Protein AF-K0RAI7-F1 (afdb_monomer_lite)

Foldseek 3Di:
DDWDWDPVDPPTAADEPPQAQPFDWDDPVPDTDGQWGFHHDDHVRHDGTTDTDGPVD

pLDDT: mean 91.15, std 6.36, range [74.88, 98.19]

Sequence (57 aa):
MVCTFDDEGPPERDACDADSGGPLVYNNGKEDVQVGVVSWGPPDCQVEPGVYARVSE

Secondary structure (DSSP, 8-state):
-EEE---S-SSP----TT-TTPEEEEE-SS-EEEEEEEEE--TTSSSS-EEEEETT-

Structure (mmCIF, N/CA/C/O backbone):
data_AF-K0RAI7-F1
#
_entry.id   AF-K0RAI7-F1
#
loop_
_atom_site.group_PDB
_atom_site.id
_atom_site.type_symbol
_atom_site.label_atom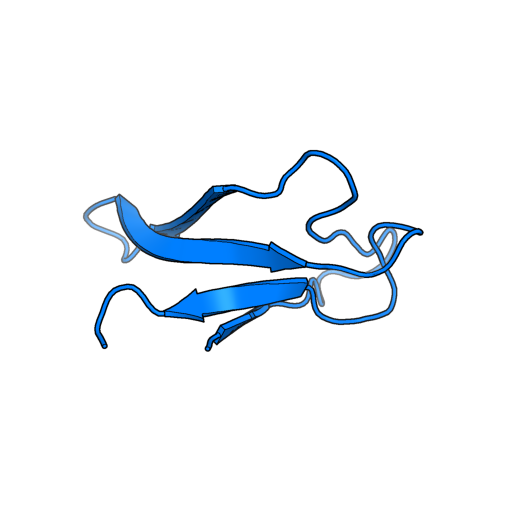_id
_atom_site.label_alt_id
_atom_site.label_comp_id
_atom_site.label_asym_id
_atom_site.label_entity_id
_atom_site.label_seq_id
_atom_site.pdbx_PDB_ins_code
_atom_site.Cartn_x
_atom_site.Cartn_y
_atom_site.Cartn_z
_atom_site.occupancy
_atom_site.B_iso_or_equiv
_atom_site.auth_seq_id
_atom_site.auth_comp_id
_atom_site.auth_asym_id
_atom_site.auth_atom_id
_atom_site.pdbx_PDB_model_num
ATOM 1 N N . MET A 1 1 ? -10.958 -1.386 -3.770 1.00 91.56 1 MET A N 1
ATOM 2 C CA . MET A 1 1 ? -9.476 -1.262 -3.873 1.00 91.56 1 MET A CA 1
ATOM 3 C C . MET A 1 1 ? -9.040 0.140 -3.448 1.00 91.56 1 MET A C 1
ATOM 5 O O . MET A 1 1 ? -9.869 1.043 -3.499 1.00 91.56 1 MET A O 1
ATOM 9 N N . VAL A 1 2 ? -7.792 0.306 -3.005 1.00 95.38 2 VAL A N 1
ATOM 10 C CA . VAL A 1 2 ? -7.148 1.574 -2.607 1.00 95.38 2 VAL A CA 1
ATOM 11 C C . VAL A 1 2 ? -5.875 1.744 -3.436 1.00 95.38 2 VAL A C 1
ATOM 13 O O . VAL A 1 2 ? -5.182 0.755 -3.655 1.00 95.38 2 VAL A O 1
ATOM 16 N N . CYS A 1 3 ? -5.576 2.965 -3.876 1.00 93.25 3 CYS A N 1
ATOM 17 C CA . CYS A 1 3 ? -4.315 3.294 -4.543 1.00 93.25 3 CYS A CA 1
ATOM 18 C C . CYS A 1 3 ? -3.514 4.265 -3.671 1.00 93.25 3 CYS A C 1
ATOM 20 O O . CYS A 1 3 ? -4.109 5.182 -3.096 1.00 93.25 3 CYS A O 1
ATOM 22 N N . THR A 1 4 ? -2.200 4.078 -3.582 1.00 91.56 4 THR A N 1
ATOM 23 C CA . THR A 1 4 ? -1.278 4.998 -2.893 1.00 91.56 4 THR A CA 1
ATOM 24 C C . THR A 1 4 ? -0.197 5.465 -3.849 1.00 91.56 4 THR A C 1
ATOM 26 O O . THR A 1 4 ? 0.103 4.749 -4.788 1.00 91.56 4 THR A O 1
ATOM 29 N N . PHE A 1 5 ? 0.348 6.659 -3.634 1.00 87.00 5 PHE A N 1
ATOM 30 C CA . PHE A 1 5 ? 1.423 7.227 -4.444 1.00 87.00 5 PHE A CA 1
ATOM 31 C C . PHE A 1 5 ? 2.284 8.129 -3.553 1.00 87.00 5 PHE A C 1
ATOM 33 O O . PHE A 1 5 ? 1.726 8.849 -2.722 1.00 87.00 5 PHE A O 1
ATOM 40 N N . ASP A 1 6 ? 3.608 8.072 -3.705 1.00 85.06 6 ASP A N 1
ATOM 41 C CA . ASP A 1 6 ? 4.558 8.944 -2.998 1.00 85.06 6 ASP A CA 1
ATOM 42 C C . ASP A 1 6 ? 4.740 10.254 -3.785 1.00 85.06 6 ASP A C 1
ATOM 44 O O . ASP A 1 6 ? 5.297 10.248 -4.883 1.00 85.06 6 ASP A O 1
ATOM 48 N N . ASP A 1 7 ? 4.251 11.378 -3.250 1.00 81.75 7 ASP A N 1
ATOM 49 C CA . ASP A 1 7 ? 4.370 12.713 -3.853 1.00 81.75 7 ASP A CA 1
ATOM 50 C C . ASP A 1 7 ? 5.451 13.597 -3.195 1.00 81.75 7 ASP A C 1
ATOM 52 O O . ASP A 1 7 ? 5.589 14.771 -3.547 1.00 81.75 7 ASP A O 1
ATOM 56 N N . GLU A 1 8 ? 6.280 13.034 -2.305 1.00 83.81 8 GLU A N 1
ATOM 57 C CA . GLU A 1 8 ? 7.350 13.744 -1.575 1.00 83.81 8 GLU A CA 1
ATOM 58 C C . GLU A 1 8 ? 8.581 14.080 -2.451 1.00 83.81 8 GLU A C 1
ATOM 60 O O . GLU A 1 8 ? 9.546 14.707 -2.002 1.00 83.81 8 GLU A O 1
ATOM 65 N N . GLY A 1 9 ? 8.542 13.711 -3.733 1.00 74.88 9 GLY A N 1
ATOM 66 C CA . GLY A 1 9 ? 9.612 13.926 -4.701 1.00 74.88 9 GLY A CA 1
ATOM 67 C C . GLY A 1 9 ? 10.595 12.753 -4.794 1.00 74.88 9 GLY A C 1
ATOM 68 O O . GLY A 1 9 ? 10.507 11.779 -4.051 1.00 74.88 9 GLY A O 1
ATOM 69 N N . PRO A 1 10 ? 11.538 12.803 -5.749 1.00 77.62 10 PRO A N 1
ATOM 70 C CA . PRO A 1 10 ? 12.355 11.648 -6.088 1.00 77.62 10 PRO A CA 1
ATOM 71 C C . PRO A 1 10 ? 13.322 11.217 -4.962 1.00 77.62 10 PRO A C 1
ATOM 73 O O . PRO A 1 10 ? 13.950 12.073 -4.329 1.00 77.62 10 PRO A O 1
ATOM 76 N N . PRO A 1 11 ? 13.558 9.898 -4.796 1.00 77.19 11 PRO A N 1
ATOM 77 C CA . PRO A 1 11 ? 12.936 8.810 -5.552 1.00 77.19 11 PRO A CA 1
ATOM 78 C C . PRO A 1 11 ? 11.507 8.533 -5.070 1.00 77.19 11 PRO A C 1
ATOM 80 O O . PRO A 1 11 ? 11.281 8.343 -3.877 1.00 77.19 11 PRO A O 1
ATOM 83 N N . GLU A 1 12 ? 10.575 8.470 -6.019 1.00 84.44 12 GLU A N 1
ATOM 84 C CA . GLU A 1 12 ? 9.226 7.950 -5.793 1.00 84.44 12 GLU A CA 1
ATOM 85 C C . GLU A 1 12 ? 9.337 6.492 -5.333 1.00 84.44 12 GLU A C 1
ATOM 87 O O . GLU A 1 12 ? 10.227 5.760 -5.777 1.00 84.44 12 GLU A O 1
ATOM 92 N N . ARG A 1 13 ? 8.468 6.070 -4.416 1.00 85.75 13 ARG A N 1
ATOM 93 C CA . ARG A 1 13 ? 8.484 4.714 -3.865 1.00 85.75 13 ARG A CA 1
ATOM 94 C C . ARG A 1 13 ? 7.078 4.173 -3.778 1.00 85.75 13 ARG A C 1
ATOM 96 O O . ARG A 1 13 ? 6.166 4.860 -3.328 1.00 85.75 13 ARG A O 1
ATOM 103 N N . ASP A 1 14 ? 6.949 2.905 -4.113 1.00 89.88 14 ASP A N 1
ATOM 104 C CA . ASP A 1 14 ? 5.712 2.167 -3.973 1.00 89.88 14 ASP A CA 1
ATOM 105 C C . ASP A 1 14 ? 5.970 0.683 -3.690 1.00 89.88 14 ASP A C 1
ATOM 107 O O . ASP A 1 14 ? 7.114 0.218 -3.689 1.00 89.88 14 ASP A O 1
ATOM 111 N N . ALA A 1 15 ? 4.895 -0.060 -3.427 1.00 90.19 15 ALA A N 1
ATOM 112 C CA . ALA A 1 15 ? 4.941 -1.510 -3.313 1.00 90.19 15 ALA A CA 1
ATOM 113 C C . ALA A 1 15 ? 5.394 -2.153 -4.629 1.00 90.19 15 ALA A C 1
ATOM 115 O O . ALA A 1 15 ? 4.995 -1.736 -5.719 1.00 90.19 15 ALA A O 1
ATOM 116 N N . CYS A 1 16 ? 6.186 -3.214 -4.510 1.00 87.88 16 CYS A N 1
ATOM 117 C CA . CYS A 1 16 ? 6.808 -3.875 -5.643 1.00 87.88 16 CYS A CA 1
ATOM 118 C C . CYS A 1 16 ? 6.531 -5.379 -5.685 1.00 87.88 16 CYS A C 1
ATOM 120 O O . CYS A 1 16 ? 5.754 -5.941 -4.900 1.00 87.88 16 CYS A O 1
ATOM 122 N N . ASP A 1 17 ? 7.197 -6.054 -6.620 1.00 85.69 17 ASP A N 1
ATOM 123 C CA . ASP A 1 17 ? 7.247 -7.506 -6.639 1.00 85.69 17 ASP A CA 1
ATOM 124 C C . ASP A 1 17 ? 7.731 -8.044 -5.284 1.00 85.69 17 ASP A C 1
ATOM 126 O O . ASP A 1 17 ? 8.672 -7.532 -4.681 1.00 85.69 17 ASP A O 1
ATOM 130 N N . ALA A 1 18 ? 7.081 -9.116 -4.827 1.00 89.00 18 ALA A N 1
ATOM 131 C CA . ALA A 1 18 ? 7.268 -9.754 -3.520 1.00 89.00 18 ALA A CA 1
ATOM 132 C C . ALA A 1 18 ? 6.716 -9.009 -2.285 1.00 89.00 18 ALA A C 1
ATOM 134 O O . ALA A 1 18 ? 6.701 -9.611 -1.212 1.00 89.00 18 ALA A O 1
ATOM 135 N N . ASP A 1 19 ? 6.139 -7.809 -2.427 1.00 92.56 19 ASP A N 1
ATOM 136 C CA . ASP A 1 19 ? 5.395 -7.152 -1.333 1.00 92.56 19 ASP A CA 1
ATOM 137 C C . ASP A 1 19 ? 3.931 -7.618 -1.236 1.00 92.56 19 ASP A C 1
ATOM 139 O O . ASP A 1 19 ? 3.212 -7.273 -0.296 1.00 92.56 19 ASP A O 1
ATOM 143 N N . SER A 1 20 ? 3.472 -8.418 -2.207 1.00 94.56 20 SER A N 1
ATOM 144 C CA . SER A 1 20 ? 2.110 -8.963 -2.270 1.00 94.56 20 SER A CA 1
ATOM 145 C C . SER A 1 20 ? 1.692 -9.632 -0.958 1.00 94.56 20 SER A C 1
ATOM 147 O O . SER A 1 20 ? 2.370 -10.521 -0.446 1.00 94.56 20 SER A O 1
ATOM 149 N N . GLY A 1 21 ? 0.533 -9.231 -0.431 1.00 96.31 21 GLY A N 1
ATOM 150 C CA . GLY A 1 21 ? 0.034 -9.690 0.868 1.00 96.31 21 GLY A CA 1
ATOM 151 C C . GLY A 1 21 ? 0.500 -8.858 2.069 1.00 96.31 21 GLY A C 1
ATOM 152 O O . GLY A 1 21 ? -0.010 -9.065 3.171 1.00 96.31 21 GLY A O 1
ATOM 153 N N . GLY A 1 22 ? 1.414 -7.901 1.881 1.00 96.75 22 GLY A N 1
ATOM 154 C CA . GLY A 1 22 ? 1.852 -6.975 2.925 1.00 96.75 22 GLY A CA 1
ATOM 155 C C . GLY A 1 22 ? 0.749 -5.998 3.371 1.00 96.75 22 GLY A C 1
ATOM 156 O O . GLY A 1 22 ? -0.166 -5.702 2.596 1.00 96.75 22 GLY A O 1
ATOM 157 N N . PRO A 1 23 ? 0.788 -5.486 4.616 1.00 97.12 23 PRO A N 1
ATOM 158 C CA . PRO A 1 23 ? -0.221 -4.558 5.119 1.00 97.12 23 PRO A CA 1
ATOM 159 C C . PRO A 1 23 ? 0.025 -3.119 4.638 1.00 97.12 23 PRO A C 1
ATOM 161 O O . PRO A 1 23 ? 1.129 -2.596 4.764 1.00 97.12 23 PRO A O 1
ATOM 164 N N . LEU A 1 24 ? -1.033 -2.442 4.182 1.00 96.44 24 LEU A N 1
ATOM 165 C CA . LEU A 1 24 ? -1.066 -0.981 4.086 1.00 96.44 24 LEU A CA 1
ATOM 166 C C . LEU A 1 24 ? -1.640 -0.416 5.382 1.00 96.44 24 LEU A C 1
ATOM 168 O O . LEU A 1 24 ? -2.798 -0.684 5.723 1.00 96.44 24 LEU A O 1
ATOM 172 N N . VAL A 1 25 ? -0.832 0.366 6.091 1.00 96.88 25 VAL A N 1
ATOM 173 C CA . VAL A 1 25 ? -1.157 0.910 7.411 1.00 96.88 25 VAL A CA 1
ATOM 174 C C . VAL A 1 25 ? -1.309 2.424 7.326 1.00 96.88 25 VAL A C 1
ATOM 176 O O . VAL A 1 25 ? -0.447 3.113 6.791 1.00 96.88 25 VAL A O 1
ATOM 179 N N . TYR A 1 26 ? -2.405 2.938 7.881 1.00 95.69 26 TYR A N 1
ATOM 180 C CA . TYR A 1 26 ? -2.646 4.362 8.063 1.00 95.69 26 TYR A CA 1
ATOM 181 C C . TYR A 1 26 ? -2.561 4.707 9.550 1.00 95.69 26 TYR A C 1
ATOM 183 O O . TYR A 1 26 ? -3.347 4.204 10.357 1.00 95.69 26 TYR A O 1
ATOM 191 N N . ASN A 1 27 ? -1.628 5.588 9.908 1.00 96.50 27 ASN A N 1
ATOM 192 C CA . ASN A 1 27 ? -1.571 6.160 11.246 1.00 96.50 27 ASN A CA 1
ATOM 193 C C . ASN A 1 27 ? -2.530 7.356 11.328 1.00 96.50 27 ASN A C 1
ATOM 195 O O . ASN A 1 27 ? -2.341 8.368 10.655 1.00 96.50 27 ASN A O 1
ATOM 199 N N . ASN A 1 28 ? -3.559 7.252 12.168 1.00 95.75 28 ASN A N 1
ATOM 200 C CA . ASN A 1 28 ? -4.565 8.309 12.340 1.00 95.75 28 ASN A CA 1
ATOM 201 C C . ASN A 1 28 ? -4.207 9.322 13.452 1.00 95.75 28 ASN A C 1
ATOM 203 O O . ASN A 1 28 ? -5.069 10.079 13.907 1.00 95.75 28 ASN A O 1
ATOM 207 N N . GLY A 1 29 ? -2.963 9.300 13.941 1.00 97.31 29 GLY A N 1
ATOM 208 C CA . GLY A 1 29 ? -2.482 10.089 15.077 1.00 97.31 29 GLY A CA 1
ATOM 209 C C . GLY A 1 29 ? -2.773 9.487 16.460 1.00 97.31 29 GLY A C 1
ATOM 210 O O . GLY A 1 29 ? -2.355 10.064 17.463 1.00 97.31 29 GLY A O 1
ATOM 211 N N . LYS A 1 30 ? -3.481 8.351 16.544 1.00 97.25 30 LYS A N 1
ATOM 212 C CA . LYS A 1 30 ? -3.753 7.619 17.799 1.00 97.25 30 LYS A CA 1
ATOM 213 C C . LYS A 1 30 ? -3.269 6.178 17.746 1.00 97.25 30 LYS A C 1
ATOM 215 O O . LYS A 1 30 ? -2.738 5.679 18.733 1.00 97.25 30 LYS A O 1
ATOM 220 N N . GLU A 1 31 ? -3.480 5.525 16.612 1.00 97.75 31 GLU A N 1
ATOM 221 C CA . GLU A 1 31 ? -3.143 4.127 16.391 1.00 97.75 31 GLU A CA 1
ATOM 222 C C . GLU A 1 31 ? -2.834 3.863 14.916 1.00 97.75 31 GLU A C 1
ATOM 224 O O . GLU A 1 31 ? -3.214 4.633 14.025 1.00 97.75 31 GLU A O 1
ATOM 229 N N . ASP A 1 32 ? -2.152 2.748 14.689 1.00 98.19 32 ASP A N 1
ATOM 230 C CA . ASP A 1 32 ? -1.889 2.199 13.369 1.00 98.19 32 ASP A CA 1
ATOM 231 C C . ASP A 1 32 ? -3.071 1.326 12.947 1.00 98.19 32 ASP A C 1
ATOM 233 O O . ASP A 1 32 ? -3.348 0.289 13.551 1.00 98.19 32 ASP A O 1
ATOM 237 N N . VAL A 1 33 ? -3.781 1.747 11.900 1.00 97.75 33 VAL A N 1
ATOM 238 C CA . VAL A 1 33 ? -4.931 1.017 11.361 1.00 97.75 33 VAL A CA 1
ATOM 239 C C . VAL A 1 33 ? -4.539 0.387 10.035 1.00 97.75 33 VAL A C 1
ATOM 241 O O . VAL A 1 33 ? -4.157 1.085 9.098 1.00 97.75 33 VAL A O 1
ATOM 244 N N . GLN A 1 34 ? -4.675 -0.933 9.916 1.00 97.88 34 GLN A N 1
ATOM 245 C CA . GLN A 1 34 ? -4.530 -1.591 8.622 1.00 97.88 34 GLN A CA 1
ATOM 246 C C . GLN A 1 34 ? -5.738 -1.255 7.738 1.00 97.88 34 GLN A C 1
ATOM 248 O O . GLN A 1 34 ? -6.869 -1.633 8.040 1.00 97.88 34 GLN A O 1
ATOM 253 N N . VAL A 1 35 ? -5.492 -0.555 6.633 1.00 97.81 35 VAL A N 1
ATOM 254 C CA . VAL A 1 35 ? -6.530 -0.103 5.692 1.00 97.81 35 VAL A CA 1
ATOM 255 C C . VAL A 1 35 ? -6.499 -0.860 4.367 1.00 97.81 35 VAL A C 1
ATOM 257 O O . VAL A 1 35 ? -7.491 -0.854 3.631 1.00 97.81 35 VAL A O 1
ATOM 260 N N . GLY A 1 36 ? -5.397 -1.556 4.076 1.00 97.69 36 GLY A N 1
ATOM 261 C CA . GLY A 1 36 ? -5.271 -2.348 2.863 1.00 97.69 36 GLY A CA 1
ATOM 262 C C . GLY A 1 36 ? -4.314 -3.532 2.955 1.00 97.69 36 GLY A C 1
ATOM 263 O O . GLY A 1 36 ? -3.617 -3.733 3.953 1.00 97.69 36 GLY A O 1
ATOM 264 N N . VAL A 1 37 ? -4.301 -4.319 1.884 1.00 97.81 37 VAL A N 1
ATOM 265 C CA . VAL A 1 37 ? -3.352 -5.413 1.635 1.00 97.81 37 VAL A CA 1
ATOM 266 C C . VAL A 1 37 ? -2.769 -5.220 0.240 1.00 97.81 37 VAL A C 1
ATOM 268 O O . VAL A 1 37 ? -3.542 -5.033 -0.700 1.00 97.81 37 VAL A O 1
ATOM 271 N N . VAL A 1 38 ? -1.442 -5.250 0.098 1.00 96.69 38 VAL A N 1
ATOM 272 C CA . VAL A 1 38 ? -0.753 -5.102 -1.196 1.00 96.69 38 VAL A CA 1
ATOM 273 C C . VAL A 1 38 ? -1.295 -6.142 -2.174 1.00 96.69 38 VAL A C 1
ATOM 275 O O . VAL A 1 38 ? -1.262 -7.341 -1.881 1.00 96.69 38 VAL A O 1
ATOM 278 N N . SER A 1 39 ? -1.789 -5.689 -3.328 1.00 94.62 39 SER A N 1
ATOM 279 C CA . SER A 1 39 ? -2.271 -6.565 -4.396 1.00 94.62 39 SER A CA 1
ATOM 280 C C . SER A 1 39 ? -1.269 -6.648 -5.539 1.00 94.62 39 SER A C 1
ATOM 282 O O . SER A 1 39 ? -0.889 -7.750 -5.919 1.00 94.62 39 SER A O 1
ATOM 284 N N . TRP A 1 40 ? -0.886 -5.508 -6.108 1.00 92.50 40 TRP A N 1
ATOM 285 C CA . TRP A 1 40 ? 0.096 -5.406 -7.184 1.00 92.50 40 TRP A CA 1
ATOM 286 C C . TRP A 1 40 ? 0.595 -3.962 -7.283 1.00 92.50 40 TRP A C 1
ATOM 288 O O . TRP A 1 40 ? -0.091 -3.037 -6.850 1.00 92.50 40 TRP A O 1
ATOM 298 N N . GLY A 1 41 ? 1.778 -3.779 -7.856 1.00 88.00 41 GLY A N 1
ATOM 299 C CA . GLY A 1 41 ? 2.384 -2.476 -8.108 1.00 88.00 41 GLY A CA 1
ATOM 300 C C . GLY A 1 41 ? 3.209 -2.507 -9.395 1.00 88.00 41 GLY A C 1
ATOM 301 O O . GLY A 1 41 ? 3.286 -3.556 -10.048 1.00 88.00 41 GLY A O 1
ATOM 302 N N . PRO A 1 42 ? 3.779 -1.368 -9.803 1.00 84.25 42 PRO A N 1
ATOM 303 C CA . PRO A 1 42 ? 4.656 -1.304 -10.963 1.00 84.25 42 PRO A CA 1
ATOM 304 C C . PRO A 1 42 ? 5.983 -2.052 -10.715 1.00 84.25 42 PRO A C 1
ATOM 306 O O . PRO A 1 42 ? 6.476 -2.092 -9.587 1.00 84.25 42 PRO A O 1
ATOM 309 N N . PRO A 1 43 ? 6.595 -2.647 -11.758 1.00 80.75 43 PRO A N 1
ATOM 310 C CA . PRO A 1 43 ? 7.791 -3.487 -11.619 1.00 80.75 43 PRO A CA 1
ATOM 311 C C . PRO A 1 43 ? 9.056 -2.710 -11.225 1.00 80.75 43 PRO A C 1
ATOM 313 O O . PRO A 1 43 ? 10.034 -3.305 -10.780 1.00 80.75 43 PRO A O 1
ATOM 316 N N . ASP A 1 44 ? 9.071 -1.394 -11.421 1.00 86.62 44 ASP A N 1
ATOM 317 C CA . ASP A 1 44 ? 10.143 -0.495 -11.001 1.00 86.62 44 ASP A CA 1
ATOM 318 C C . ASP A 1 44 ? 9.906 0.113 -9.610 1.00 86.62 44 ASP A C 1
ATOM 320 O O . ASP A 1 44 ? 10.758 0.858 -9.128 1.00 86.62 44 ASP A O 1
ATOM 324 N N . CYS A 1 45 ? 8.811 -0.263 -8.936 1.00 87.31 45 CYS A N 1
ATOM 325 C CA . CYS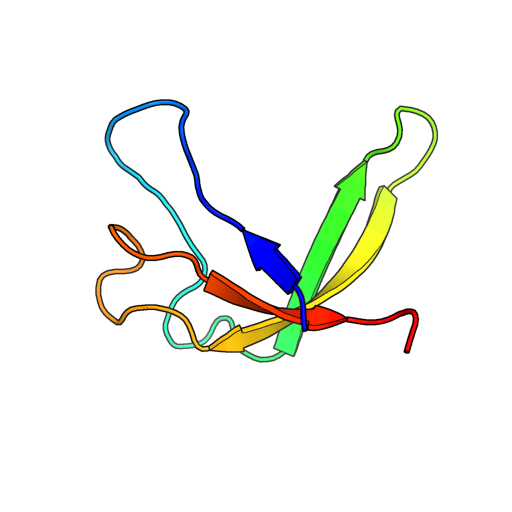 A 1 45 ? 8.458 0.165 -7.580 1.00 87.31 45 CYS A CA 1
ATOM 326 C C . CYS A 1 45 ? 8.290 1.695 -7.430 1.00 87.31 45 CYS A C 1
ATOM 328 O O . CYS A 1 45 ? 8.504 2.238 -6.346 1.00 87.31 45 CYS A O 1
ATOM 330 N N . GLN A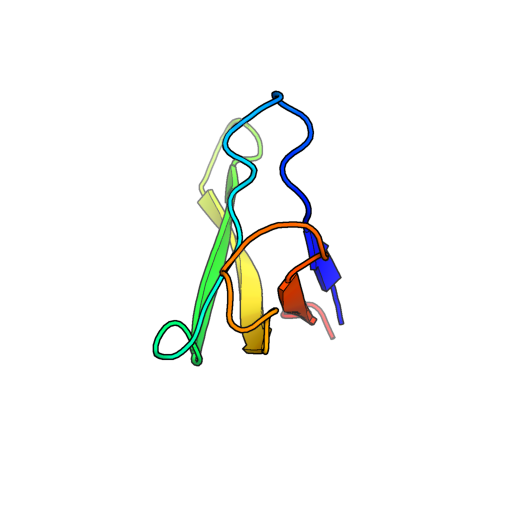 1 46 ? 7.985 2.401 -8.520 1.00 83.62 46 GLN A N 1
ATOM 331 C CA . GL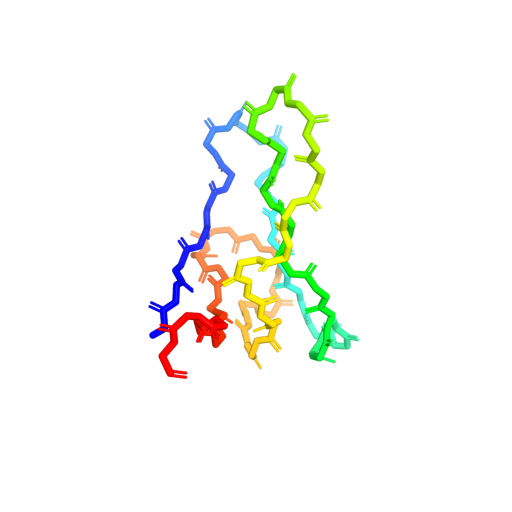N A 1 46 ? 7.933 3.865 -8.606 1.00 83.62 46 GLN A CA 1
ATOM 332 C C . GLN A 1 46 ? 7.038 4.289 -9.788 1.00 83.62 46 GLN A C 1
ATOM 334 O O . GLN A 1 46 ? 6.537 3.426 -10.508 1.00 83.62 46 GLN A O 1
ATOM 339 N N . VAL A 1 47 ? 6.863 5.598 -10.020 1.00 79.31 47 VAL A N 1
ATOM 340 C CA . VAL A 1 47 ? 6.164 6.208 -11.177 1.00 79.31 47 VAL A CA 1
ATOM 341 C C . VAL A 1 47 ? 4.646 6.001 -11.231 1.00 79.31 47 VAL A C 1
ATOM 343 O O . VAL A 1 47 ? 3.927 6.940 -11.572 1.00 79.31 47 VAL A O 1
ATOM 346 N N . GLU A 1 48 ? 4.133 4.826 -10.873 1.00 85.19 48 GLU A N 1
ATOM 347 C CA . GLU A 1 48 ? 2.701 4.511 -10.860 1.00 85.19 48 GLU A CA 1
ATOM 348 C C . GLU A 1 48 ? 2.218 4.137 -9.449 1.00 85.19 48 GLU A C 1
ATOM 350 O O . GLU A 1 48 ? 2.961 3.501 -8.701 1.00 85.19 48 GLU A O 1
ATOM 355 N N . PRO A 1 49 ? 0.963 4.461 -9.088 1.00 88.94 49 PRO A N 1
ATOM 356 C CA . PRO A 1 49 ? 0.397 4.083 -7.800 1.00 88.94 49 PRO A CA 1
ATOM 357 C C . PRO A 1 49 ? 0.316 2.565 -7.596 1.00 88.94 49 PRO A C 1
ATOM 359 O O . PRO A 1 49 ? -0.232 1.836 -8.430 1.00 88.94 49 PRO A O 1
ATOM 362 N N . GLY A 1 50 ? 0.742 2.096 -6.432 1.00 93.00 50 GLY A N 1
ATOM 363 C CA . GLY A 1 50 ? 0.517 0.745 -5.948 1.00 93.00 50 GLY A CA 1
ATOM 364 C C . GLY A 1 50 ? -0.958 0.520 -5.639 1.00 93.00 50 GLY A C 1
ATOM 365 O O . GLY A 1 50 ? -1.680 1.420 -5.191 1.00 93.00 50 GLY A O 1
ATOM 366 N N . VAL A 1 51 ? -1.428 -0.703 -5.876 1.00 94.94 51 VAL A N 1
ATOM 367 C CA . VAL A 1 51 ? -2.836 -1.075 -5.734 1.00 94.94 51 VAL A CA 1
ATOM 368 C C . VAL A 1 51 ? -3.019 -2.090 -4.615 1.00 94.94 51 VAL A C 1
ATOM 370 O O . VAL A 1 51 ? -2.367 -3.135 -4.550 1.00 94.94 51 VAL A O 1
ATOM 373 N N . TYR A 1 52 ? -3.985 -1.797 -3.747 1.00 96.88 52 TYR A N 1
ATOM 374 C CA . TYR A 1 52 ? -4.245 -2.519 -2.511 1.00 96.88 52 TYR A CA 1
ATOM 375 C C . TYR A 1 52 ? -5.711 -2.963 -2.435 1.00 96.88 52 TYR A C 1
ATOM 377 O O . TYR A 1 52 ? -6.641 -2.233 -2.804 1.00 96.88 52 TYR A O 1
ATOM 385 N N . ALA A 1 53 ? -5.955 -4.158 -1.903 1.00 97.50 53 ALA A N 1
ATOM 386 C CA . ALA A 1 53 ? -7.297 -4.573 -1.511 1.00 97.50 53 ALA A CA 1
ATOM 387 C C . ALA A 1 53 ? -7.747 -3.734 -0.307 1.00 97.50 53 ALA A C 1
ATOM 389 O O . ALA 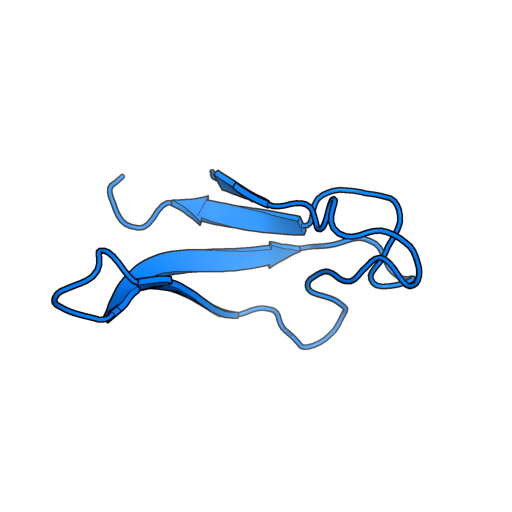A 1 53 ? -6.987 -3.570 0.643 1.00 97.50 53 ALA A O 1
ATOM 390 N N . ARG A 1 54 ? -8.966 -3.185 -0.344 1.00 97.06 54 ARG A N 1
ATOM 391 C CA . ARG A 1 54 ? -9.500 -2.346 0.739 1.00 97.06 54 ARG A CA 1
ATOM 392 C C . ARG A 1 54 ? -10.032 -3.253 1.846 1.00 97.06 54 ARG A C 1
ATOM 394 O O . ARG A 1 54 ? -10.944 -4.020 1.584 1.00 97.06 54 ARG A O 1
ATOM 401 N N . VAL A 1 55 ? -9.502 -3.145 3.065 1.00 97.38 55 VAL A N 1
ATOM 402 C CA . VAL A 1 55 ? -9.914 -4.019 4.190 1.00 97.38 55 VAL A CA 1
ATOM 403 C C . VAL A 1 55 ? -11.347 -3.747 4.663 1.00 97.38 55 VAL A C 1
ATOM 405 O O . VAL A 1 55 ? -11.992 -4.622 5.224 1.00 97.38 55 VAL A O 1
ATOM 408 N N . SER A 1 56 ? -11.861 -2.536 4.454 1.00 95.44 56 SER A N 1
ATOM 409 C CA . SER A 1 56 ? -13.192 -2.134 4.924 1.00 95.44 56 SER A CA 1
ATOM 410 C C . SER A 1 56 ? -14.349 -2.529 3.991 1.00 95.44 56 SER A C 1
ATOM 412 O O . SER A 1 56 ? -15.430 -1.958 4.132 1.00 95.44 56 SER A O 1
ATOM 414 N N . GLU A 1 57 ? -14.112 -3.382 2.995 1.00 85.69 57 GLU A N 1
ATOM 415 C CA . GLU A 1 57 ? -15.125 -3.902 2.059 1.00 85.69 57 GLU A CA 1
ATOM 416 C C . GLU A 1 57 ? -15.337 -5.406 2.233 1.00 85.69 57 GLU A C 1
ATOM 418 O O . GLU A 1 57 ? -14.361 -6.107 2.582 1.00 85.69 57 GLU A O 1
#

InterPro domains:
  IPR001254 Serine proteases, trypsin domain [PF00089] (1-56)
  IPR009003 Peptidas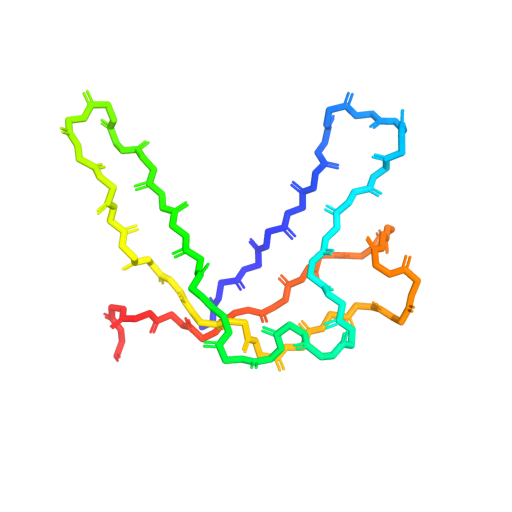e S1, PA clan [SSF50494] (1-56)

Radius of gyration: 11.44 Å; chains: 1; bounding box: 28×24×29 Å

Organism: Thalassiosira oceanica (NCBI:txid159749)